Protein AF-A0A841BZZ9-F1 (afdb_monomer)

Structure (mmCIF, N/CA/C/O backbone):
data_AF-A0A841BZZ9-F1
#
_entry.id   AF-A0A841BZZ9-F1
#
loop_
_atom_site.group_PDB
_atom_site.id
_atom_site.type_symbol
_atom_site.label_atom_id
_atom_site.label_alt_id
_atom_site.label_comp_id
_atom_site.label_asym_id
_atom_site.label_entity_id
_atom_site.label_seq_id
_atom_site.pdbx_PDB_ins_code
_atom_site.Cartn_x
_atom_site.Cartn_y
_atom_site.Cartn_z
_atom_site.occupancy
_atom_site.B_iso_or_equiv
_atom_site.auth_seq_id
_atom_site.auth_comp_id
_atom_site.auth_asym_id
_atom_site.auth_atom_id
_atom_site.pdbx_PDB_model_num
ATOM 1 N N . MET A 1 1 ? 35.297 -2.497 -24.095 1.00 44.44 1 MET A N 1
ATOM 2 C CA . MET A 1 1 ? 34.933 -3.808 -24.672 1.00 44.44 1 MET A CA 1
ATOM 3 C C . MET A 1 1 ? 34.790 -4.764 -23.505 1.00 44.44 1 MET A C 1
ATOM 5 O O . MET A 1 1 ? 35.724 -4.841 -22.722 1.00 44.44 1 MET A O 1
ATOM 9 N N . ALA A 1 2 ? 33.608 -5.351 -23.310 1.00 48.94 2 ALA A N 1
ATOM 10 C CA . ALA A 1 2 ? 33.374 -6.330 -22.248 1.00 48.94 2 ALA A CA 1
ATOM 11 C C . ALA A 1 2 ? 34.033 -7.668 -22.626 1.00 48.94 2 ALA A C 1
ATOM 13 O O . ALA A 1 2 ? 34.007 -8.040 -23.800 1.00 48.94 2 ALA A O 1
ATOM 14 N N . ASP A 1 3 ? 34.642 -8.343 -21.650 1.00 53.91 3 ASP A N 1
ATOM 15 C CA . ASP A 1 3 ? 35.370 -9.601 -21.834 1.00 53.91 3 ASP A CA 1
ATOM 16 C C . ASP A 1 3 ? 34.453 -10.702 -22.415 1.00 53.91 3 ASP A C 1
ATOM 18 O O . ASP 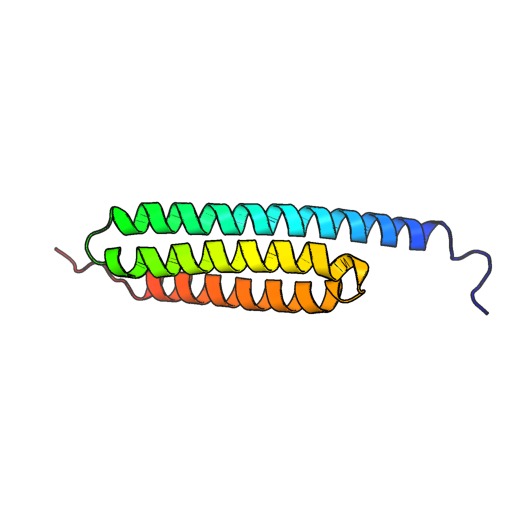A 1 3 ? 33.362 -10.923 -21.873 1.00 53.91 3 ASP A O 1
ATOM 22 N N . PRO A 1 4 ? 34.860 -11.432 -23.479 1.00 55.22 4 PRO A N 1
ATOM 23 C CA . PRO A 1 4 ? 33.996 -12.385 -24.185 1.00 55.22 4 PRO A CA 1
ATOM 24 C C . PRO A 1 4 ? 33.614 -13.641 -23.378 1.00 55.22 4 PRO A C 1
ATOM 26 O O . PRO A 1 4 ? 32.896 -14.494 -23.893 1.00 55.22 4 PRO A O 1
ATOM 29 N N . GLY A 1 5 ? 34.079 -13.769 -22.130 1.00 56.09 5 GLY A N 1
ATOM 30 C CA . GLY A 1 5 ? 33.795 -14.901 -21.241 1.00 56.09 5 GLY A CA 1
ATOM 31 C C . GLY A 1 5 ? 32.835 -14.612 -20.081 1.00 56.09 5 GLY A C 1
ATOM 32 O O . GLY A 1 5 ? 32.404 -15.551 -19.418 1.00 56.09 5 GLY A O 1
ATOM 33 N N . CYS A 1 6 ? 32.471 -13.351 -19.823 1.00 55.78 6 CYS A N 1
ATOM 34 C CA . CYS A 1 6 ? 31.720 -12.983 -18.610 1.00 55.78 6 CYS A CA 1
ATOM 35 C C . CYS A 1 6 ? 30.193 -13.030 -18.754 1.00 55.78 6 CYS A C 1
ATOM 37 O O . CYS A 1 6 ? 29.483 -12.678 -17.818 1.00 55.78 6 CYS A O 1
ATOM 39 N N . THR A 1 7 ? 29.658 -13.452 -19.902 1.00 56.88 7 THR A N 1
ATOM 40 C CA . THR A 1 7 ? 28.252 -13.166 -20.225 1.00 56.88 7 THR A CA 1
ATOM 41 C C . THR A 1 7 ? 27.261 -14.316 -20.036 1.00 56.88 7 THR A C 1
ATOM 43 O O . THR A 1 7 ? 26.058 -14.131 -20.187 1.00 56.88 7 THR A O 1
ATOM 46 N N . GLY A 1 8 ? 27.729 -15.522 -19.705 1.00 54.44 8 GLY A N 1
ATOM 47 C CA . GLY A 1 8 ? 26.860 -16.704 -19.623 1.00 54.44 8 GLY A CA 1
ATOM 48 C C . GLY A 1 8 ? 26.215 -16.906 -18.251 1.00 54.44 8 GLY A C 1
ATOM 49 O O . GLY A 1 8 ? 24.996 -16.981 -18.126 1.00 54.44 8 GLY A O 1
ATOM 50 N N . ALA A 1 9 ? 27.035 -17.003 -17.204 1.00 55.16 9 ALA A N 1
ATOM 51 C CA . ALA A 1 9 ? 26.561 -17.344 -15.863 1.00 55.16 9 ALA A CA 1
ATOM 52 C C . ALA A 1 9 ? 25.951 -16.138 -15.126 1.00 55.16 9 ALA A C 1
ATOM 54 O O . ALA A 1 9 ? 24.905 -16.266 -14.492 1.00 55.16 9 ALA A O 1
ATOM 55 N N . GLU A 1 10 ? 26.560 -14.956 -15.248 1.00 55.81 10 GLU A N 1
ATOM 56 C CA . GLU A 1 10 ? 26.150 -13.752 -14.514 1.00 55.81 10 GLU A CA 1
ATOM 57 C C . GLU A 1 10 ? 24.850 -13.148 -15.063 1.00 55.81 10 GLU A C 1
ATOM 59 O O . GLU A 1 10 ? 23.949 -12.824 -14.289 1.00 55.81 10 GLU A O 1
ATOM 64 N N . GLN A 1 11 ? 24.679 -13.095 -16.391 1.00 54.12 11 GLN A N 1
ATOM 65 C CA . GLN A 1 11 ? 23.400 -12.703 -16.999 1.00 54.12 11 GLN A CA 1
ATOM 66 C C . GLN A 1 11 ? 22.284 -13.697 -16.693 1.00 54.12 11 GLN A C 1
ATOM 68 O O . GLN A 1 11 ? 21.143 -13.277 -16.531 1.00 54.12 11 GLN A O 1
ATOM 73 N N . GLN A 1 12 ? 22.575 -14.996 -16.585 1.00 52.97 12 GLN A N 1
ATOM 74 C CA . GLN A 1 12 ? 21.548 -15.989 -16.275 1.00 52.97 12 GLN A CA 1
ATOM 75 C C . GLN A 1 12 ? 21.104 -15.911 -14.808 1.00 52.97 12 GLN A C 1
ATOM 77 O O . GLN A 1 12 ? 19.904 -16.006 -14.538 1.00 52.97 12 GLN A O 1
ATOM 82 N N . LEU A 1 13 ? 22.023 -15.654 -13.866 1.00 55.16 13 LEU A N 1
ATOM 83 C CA . LEU A 1 13 ? 21.660 -15.337 -12.479 1.00 55.16 13 LEU A CA 1
ATOM 84 C C . LEU A 1 13 ? 20.901 -14.008 -12.378 1.00 55.16 13 LEU A C 1
ATOM 86 O O . LEU A 1 13 ? 19.911 -13.952 -11.654 1.00 55.16 13 LEU A O 1
ATOM 90 N N . ALA A 1 14 ? 21.293 -12.974 -13.128 1.00 56.78 14 ALA A N 1
ATOM 91 C CA . ALA A 1 14 ? 20.578 -11.696 -13.157 1.00 56.78 14 ALA A CA 1
ATOM 92 C C . ALA A 1 14 ? 19.157 -11.834 -13.740 1.00 56.78 14 ALA A C 1
ATOM 94 O O . ALA A 1 14 ? 18.210 -11.279 -13.188 1.00 56.78 14 ALA A O 1
ATOM 95 N N . ASN A 1 15 ? 18.975 -12.641 -14.792 1.00 63.94 15 ASN A N 1
ATOM 96 C CA . ASN A 1 15 ? 17.656 -12.918 -15.372 1.00 63.94 15 ASN A CA 1
ATOM 97 C C . ASN A 1 15 ? 16.779 -13.774 -14.448 1.00 63.94 15 ASN A C 1
ATOM 99 O O . ASN A 1 15 ? 15.564 -13.592 -14.392 1.00 63.94 15 ASN A O 1
ATOM 103 N N . T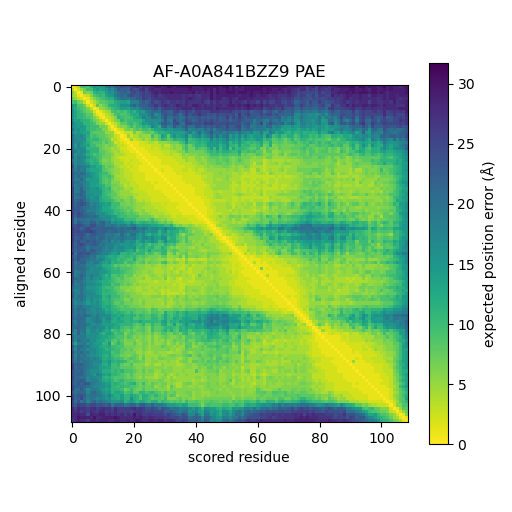HR A 1 16 ? 17.381 -14.722 -13.726 1.00 65.25 16 THR A N 1
ATOM 104 C CA . THR A 1 16 ? 16.651 -15.585 -12.785 1.00 65.25 16 THR A CA 1
ATOM 105 C C . THR A 1 16 ? 16.273 -14.813 -11.523 1.00 65.25 16 THR A C 1
ATOM 107 O O . THR A 1 16 ? 15.132 -14.901 -11.076 1.00 65.25 16 THR A O 1
ATOM 110 N N . GLY A 1 17 ? 17.197 -14.007 -10.993 1.00 67.50 17 GLY A N 1
ATOM 111 C CA . GLY A 1 17 ? 16.958 -13.109 -9.866 1.00 67.50 17 GLY A CA 1
ATOM 112 C C . GLY A 1 17 ? 15.870 -12.087 -10.178 1.00 67.50 17 GLY A C 1
ATOM 113 O O . GLY A 1 17 ? 14.928 -11.967 -9.405 1.00 67.50 17 GLY A O 1
ATOM 114 N N . GLY A 1 18 ? 15.930 -11.442 -11.348 1.00 67.31 18 GLY A N 1
ATOM 115 C CA . GLY A 1 18 ? 14.895 -10.500 -11.788 1.00 67.31 18 GLY A CA 1
ATOM 116 C C . GLY A 1 18 ? 13.518 -11.148 -11.959 1.00 67.31 18 GLY A C 1
ATOM 117 O O . GLY A 1 18 ? 12.511 -10.589 -11.535 1.00 67.31 18 GLY A O 1
ATOM 118 N N . LYS A 1 19 ? 13.450 -12.370 -12.505 1.00 73.19 19 LYS A N 1
ATOM 119 C CA . LYS A 1 19 ? 12.183 -13.116 -12.610 1.00 73.19 19 LYS A CA 1
ATOM 120 C C . LYS A 1 19 ? 11.609 -13.509 -11.252 1.00 73.19 19 LYS A C 1
ATOM 122 O O . LYS A 1 19 ? 10.398 -13.433 -11.059 1.00 73.19 19 LYS A O 1
ATOM 127 N N . PHE A 1 20 ? 12.456 -13.955 -10.330 1.00 76.75 20 PHE A N 1
ATOM 128 C CA . PHE A 1 20 ? 12.025 -14.344 -8.991 1.00 76.75 20 PHE A CA 1
ATOM 129 C C . PHE A 1 20 ? 11.544 -13.136 -8.180 1.00 76.75 20 PHE A C 1
ATOM 131 O O . PHE A 1 20 ? 10.493 -13.208 -7.547 1.00 76.75 20 PHE A O 1
ATOM 138 N N . ASP A 1 21 ? 12.267 -12.020 -8.263 1.00 75.75 21 ASP A N 1
ATOM 139 C CA . ASP A 1 21 ? 11.879 -10.748 -7.655 1.00 75.75 21 ASP A CA 1
ATOM 140 C C . ASP A 1 21 ? 10.528 -10.257 -8.198 1.00 75.75 21 ASP A C 1
ATOM 142 O O . ASP A 1 21 ? 9.608 -9.993 -7.426 1.00 75.75 21 ASP A O 1
ATOM 146 N N . SER A 1 22 ? 10.344 -10.288 -9.522 1.00 74.69 22 SER A N 1
ATOM 147 C CA . SER A 1 22 ? 9.072 -9.948 -10.169 1.00 74.69 22 SER A CA 1
ATOM 148 C C . SER A 1 22 ? 7.914 -10.844 -9.697 1.00 74.69 22 SER A C 1
ATOM 150 O O . SER A 1 22 ? 6.837 -10.347 -9.352 1.00 74.69 22 SER A O 1
ATOM 152 N N . MET A 1 23 ? 8.133 -12.161 -9.580 1.00 80.88 23 MET A N 1
ATOM 153 C CA . MET A 1 23 ? 7.123 -13.087 -9.050 1.00 80.88 23 MET A CA 1
ATOM 154 C C . MET A 1 23 ? 6.754 -12.780 -7.595 1.00 80.88 23 MET A C 1
ATOM 156 O O . MET A 1 23 ? 5.568 -12.741 -7.261 1.00 80.88 23 MET A O 1
ATOM 160 N N . ILE A 1 24 ? 7.745 -12.554 -6.726 1.00 84.25 24 ILE A N 1
ATOM 161 C CA . ILE A 1 24 ? 7.506 -12.215 -5.316 1.00 84.25 24 ILE A CA 1
ATOM 162 C C . ILE A 1 24 ? 6.745 -10.899 -5.207 1.00 84.25 24 ILE A C 1
ATOM 164 O O . ILE A 1 24 ? 5.765 -10.826 -4.462 1.00 84.25 24 ILE A O 1
ATOM 168 N N . THR A 1 25 ? 7.158 -9.884 -5.961 1.00 81.12 25 THR A N 1
ATOM 169 C CA . THR A 1 25 ? 6.502 -8.578 -5.995 1.00 81.12 25 THR A CA 1
ATOM 170 C C . THR A 1 25 ? 5.043 -8.724 -6.419 1.00 81.12 25 THR A C 1
ATOM 172 O O . THR A 1 25 ? 4.150 -8.239 -5.721 1.00 81.12 25 THR A O 1
ATOM 175 N N . MET A 1 26 ? 4.764 -9.484 -7.482 1.00 81.62 26 MET A N 1
ATOM 176 C CA .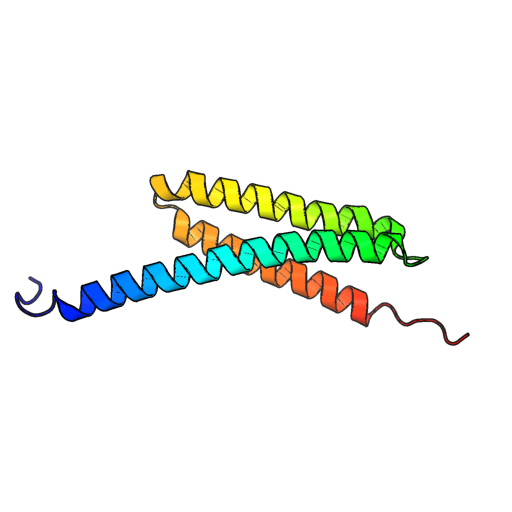 MET A 1 26 ? 3.400 -9.722 -7.958 1.00 81.62 26 MET A CA 1
ATOM 177 C C . MET A 1 26 ? 2.528 -10.422 -6.906 1.00 81.62 26 MET A C 1
ATOM 179 O O . MET A 1 26 ? 1.416 -9.972 -6.616 1.00 81.62 26 MET A O 1
ATOM 183 N N . VAL A 1 27 ? 3.036 -11.489 -6.282 1.00 86.75 27 VAL A N 1
ATOM 184 C CA . VAL A 1 27 ? 2.323 -12.206 -5.212 1.00 86.75 27 VAL A CA 1
ATOM 185 C C . VAL A 1 27 ? 2.088 -11.295 -4.005 1.00 86.75 27 VAL A C 1
ATOM 187 O O . VAL A 1 27 ? 0.980 -11.258 -3.464 1.00 86.75 27 VAL A O 1
ATOM 190 N N . GLY A 1 28 ? 3.097 -10.520 -3.604 1.00 84.44 28 GLY A N 1
ATOM 191 C CA . GLY A 1 28 ? 3.013 -9.573 -2.496 1.00 84.44 28 GLY A CA 1
ATOM 192 C C . GLY A 1 28 ? 1.937 -8.510 -2.712 1.00 84.44 28 GLY A C 1
ATOM 193 O O . GLY A 1 28 ? 1.148 -8.247 -1.804 1.00 84.44 28 GLY A O 1
ATOM 194 N N . ILE A 1 29 ? 1.837 -7.951 -3.921 1.00 82.06 29 ILE A N 1
ATOM 195 C CA . ILE A 1 29 ? 0.811 -6.955 -4.264 1.00 82.06 29 ILE A CA 1
ATOM 196 C C . ILE A 1 29 ? -0.592 -7.565 -4.187 1.00 82.06 29 ILE A C 1
ATOM 198 O O . ILE A 1 29 ? -1.492 -6.967 -3.595 1.00 82.06 29 ILE A O 1
ATOM 202 N N . LEU A 1 30 ? -0.791 -8.767 -4.734 1.00 85.62 30 LEU A N 1
ATOM 203 C CA . LEU A 1 30 ? -2.087 -9.450 -4.677 1.00 85.62 30 LEU A CA 1
ATOM 204 C C . LEU A 1 30 ? -2.515 -9.731 -3.230 1.00 85.62 30 LEU A C 1
ATOM 206 O O . LEU A 1 30 ? -3.661 -9.464 -2.856 1.00 85.62 30 LEU A O 1
ATOM 210 N N . LEU A 1 31 ? -1.586 -10.207 -2.395 1.00 87.88 31 LEU A N 1
ATOM 211 C CA . LEU A 1 31 ? -1.826 -10.418 -0.967 1.00 87.88 31 LEU A CA 1
ATOM 212 C C . LEU A 1 31 ? -2.125 -9.106 -0.237 1.00 87.88 31 LEU A C 1
ATOM 214 O O . LEU A 1 31 ? -3.009 -9.073 0.623 1.00 87.88 31 LEU A O 1
ATOM 218 N N . PHE A 1 32 ? -1.441 -8.017 -0.588 1.00 82.44 32 PHE A N 1
ATOM 219 C CA . PHE A 1 32 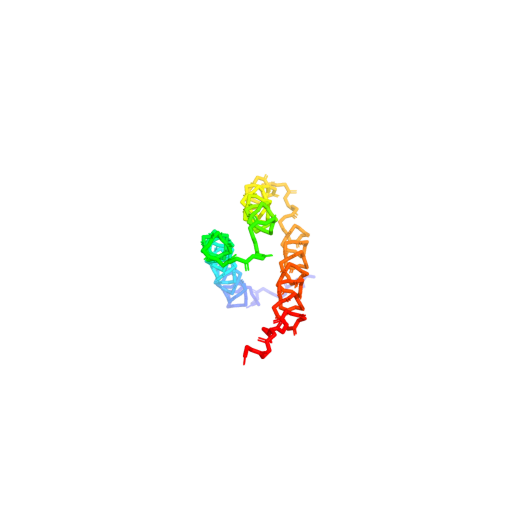? -1.693 -6.698 -0.017 1.00 82.44 32 PHE A CA 1
ATOM 220 C C . PHE A 1 32 ? -3.108 -6.200 -0.341 1.00 82.44 32 PHE A C 1
ATOM 222 O O . PHE A 1 32 ? -3.845 -5.783 0.557 1.00 82.44 32 PHE A O 1
ATOM 229 N N . ILE A 1 33 ? -3.530 -6.322 -1.602 1.00 83.94 33 ILE A N 1
ATOM 230 C CA . ILE A 1 33 ? -4.885 -5.977 -2.047 1.00 83.94 33 ILE A CA 1
ATOM 231 C C . ILE A 1 33 ? -5.921 -6.816 -1.290 1.00 83.94 33 ILE A C 1
ATOM 233 O O . ILE A 1 33 ? -6.862 -6.264 -0.714 1.00 83.94 33 ILE A O 1
ATOM 237 N N . ALA A 1 34 ? -5.733 -8.138 -1.227 1.00 86.56 34 ALA A N 1
ATOM 238 C CA . ALA A 1 34 ? -6.624 -9.030 -0.488 1.00 86.56 34 ALA A CA 1
ATOM 239 C C . ALA A 1 34 ? -6.719 -8.632 0.995 1.00 86.56 34 ALA A C 1
ATOM 241 O O . ALA A 1 34 ? -7.817 -8.527 1.548 1.00 86.56 34 ALA A O 1
ATOM 242 N N . THR A 1 35 ? -5.580 -8.318 1.616 1.00 87.50 35 THR A N 1
ATOM 243 C CA . THR A 1 35 ? -5.502 -7.857 3.007 1.00 87.50 35 THR A CA 1
ATOM 244 C C . THR A 1 35 ? -6.298 -6.571 3.218 1.00 87.50 35 THR A C 1
ATOM 246 O O . THR A 1 35 ? -7.049 -6.483 4.188 1.00 87.50 35 THR A O 1
ATOM 249 N N . ALA A 1 36 ? -6.223 -5.600 2.303 1.00 82.62 36 ALA A N 1
ATOM 250 C CA . ALA A 1 36 ? -6.986 -4.354 2.395 1.00 82.62 36 ALA A CA 1
ATOM 251 C C . ALA A 1 36 ? -8.510 -4.596 2.408 1.00 82.62 36 ALA A C 1
ATOM 253 O O . ALA A 1 36 ? -9.239 -3.985 3.199 1.00 82.62 36 ALA A O 1
ATOM 254 N N . PHE A 1 37 ? -9.004 -5.536 1.595 1.00 82.88 37 PHE A N 1
ATOM 255 C CA . PHE A 1 37 ? -10.420 -5.916 1.586 1.00 82.88 37 PHE A CA 1
ATOM 256 C C . PHE A 1 37 ? -10.837 -6.693 2.838 1.00 82.88 37 PHE A C 1
ATOM 258 O O . PHE A 1 37 ? -11.927 -6.456 3.369 1.00 82.88 37 PHE A O 1
ATOM 265 N N . VAL A 1 38 ? -9.974 -7.578 3.341 1.00 85.38 38 VAL A N 1
ATOM 266 C CA . VAL A 1 38 ? -10.193 -8.286 4.611 1.00 85.38 38 VAL A CA 1
ATOM 267 C C . VAL A 1 38 ? -10.256 -7.290 5.773 1.00 85.38 38 VAL A C 1
ATOM 269 O O . VAL A 1 38 ? -11.192 -7.35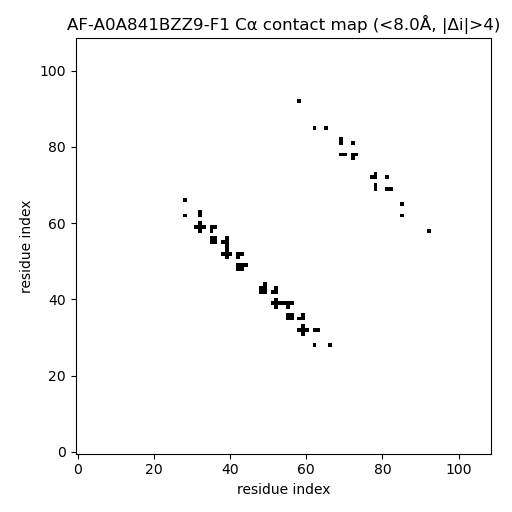0 6.572 1.00 85.38 38 VAL A O 1
ATOM 272 N N . LEU A 1 39 ? -9.349 -6.307 5.820 1.00 80.25 39 LEU A N 1
ATOM 273 C CA . LEU A 1 39 ? -9.369 -5.220 6.803 1.00 80.25 39 LEU A CA 1
ATOM 274 C C . LEU A 1 39 ? -10.650 -4.391 6.703 1.00 80.25 39 LEU A C 1
ATOM 276 O O . LEU A 1 39 ? -11.289 -4.121 7.716 1.00 80.25 39 LEU A O 1
ATOM 280 N N . ALA A 1 40 ? -11.084 -4.038 5.492 1.00 81.25 40 ALA A N 1
ATOM 281 C CA . ALA A 1 40 ? -12.354 -3.347 5.298 1.00 81.25 40 ALA A CA 1
ATOM 282 C C . ALA A 1 40 ? -13.543 -4.179 5.811 1.00 81.25 40 ALA A C 1
ATOM 284 O O . ALA A 1 40 ? -14.473 -3.640 6.413 1.00 81.25 40 ALA A O 1
ATOM 285 N N . ALA A 1 41 ? -13.534 -5.498 5.601 1.00 81.81 41 ALA A N 1
ATOM 286 C CA . ALA A 1 41 ? -14.561 -6.383 6.136 1.00 81.81 41 ALA A CA 1
ATOM 287 C C . ALA A 1 41 ? -14.530 -6.449 7.671 1.00 81.81 41 ALA A C 1
ATOM 289 O O . ALA A 1 41 ? -15.600 -6.424 8.282 1.00 81.81 41 ALA A O 1
ATOM 290 N N . ALA A 1 42 ? -13.342 -6.472 8.277 1.00 82.38 42 ALA A N 1
ATOM 291 C CA . ALA A 1 42 ? -13.160 -6.435 9.725 1.00 82.38 42 ALA A CA 1
ATOM 292 C C . ALA A 1 42 ? -13.641 -5.101 10.329 1.00 82.38 42 ALA A C 1
ATOM 294 O O . ALA A 1 42 ? -14.432 -5.103 11.270 1.00 82.38 42 ALA A O 1
ATOM 295 N N . PHE A 1 43 ? -13.277 -3.964 9.728 1.00 80.25 43 PHE A N 1
ATOM 296 C CA . PHE A 1 43 ? -13.703 -2.631 10.173 1.00 80.25 43 PHE A CA 1
ATOM 297 C C . PHE A 1 43 ? -15.215 -2.404 10.083 1.00 80.25 43 PHE A C 1
ATOM 299 O O . PHE A 1 43 ? -15.762 -1.647 10.882 1.00 80.25 43 PHE A O 1
ATOM 306 N N . ARG A 1 44 ? -15.927 -3.091 9.177 1.00 78.75 44 ARG A N 1
ATOM 307 C CA . ARG A 1 44 ? -17.404 -3.062 9.159 1.00 78.75 44 ARG A CA 1
ATOM 308 C C . ARG A 1 44 ? -18.039 -3.717 10.381 1.00 78.75 44 ARG A C 1
ATOM 310 O O . ARG A 1 44 ? -19.162 -3.356 10.719 1.00 78.75 44 ARG A O 1
ATOM 317 N N . ARG A 1 45 ? -17.371 -4.703 10.984 1.00 78.19 45 ARG A N 1
ATOM 318 C CA . ARG A 1 45 ? -17.893 -5.472 12.124 1.00 78.19 45 ARG A CA 1
ATOM 319 C C . ARG A 1 45 ? -17.576 -4.816 13.471 1.00 78.19 45 ARG A C 1
ATOM 321 O O . ARG A 1 45 ? -18.240 -5.133 14.448 1.00 78.19 45 ARG A O 1
ATOM 328 N N . ALA A 1 46 ? -16.605 -3.901 13.520 1.00 77.25 46 ALA A N 1
ATOM 329 C CA . ALA A 1 46 ? -16.201 -3.204 14.737 1.00 77.25 46 ALA A CA 1
ATOM 330 C C . ALA A 1 46 ? -16.932 -1.846 14.888 1.00 77.25 46 ALA A C 1
ATOM 332 O O . ALA A 1 46 ? -16.759 -0.957 14.041 1.00 77.25 46 ALA A O 1
ATOM 333 N N . PRO A 1 47 ? -17.725 -1.638 15.960 1.00 64.94 47 PRO A N 1
ATOM 334 C CA . PRO A 1 47 ? -18.275 -0.323 16.288 1.00 64.94 47 PRO A CA 1
ATOM 335 C C . PRO A 1 47 ? -17.124 0.684 16.466 1.00 64.94 47 PRO A C 1
ATOM 337 O O . PRO A 1 47 ? -16.125 0.372 17.104 1.00 64.94 47 PRO A O 1
ATOM 340 N N . GLY A 1 48 ? -17.215 1.866 15.848 1.00 72.50 48 GLY A N 1
ATOM 341 C CA . GLY A 1 48 ? -16.151 2.889 15.865 1.00 72.50 48 GLY A CA 1
ATOM 342 C C . GLY A 1 48 ? -15.203 2.889 14.654 1.00 72.50 48 GLY A C 1
ATOM 343 O O . GLY A 1 48 ? -14.586 3.913 14.371 1.00 72.50 48 GLY A O 1
ATOM 344 N N . TRP A 1 49 ? -15.153 1.807 13.865 1.00 73.62 49 TRP A N 1
ATOM 345 C CA . TRP A 1 49 ? -14.279 1.694 12.677 1.00 73.62 49 TRP A CA 1
ATOM 346 C C . TRP A 1 49 ? -15.013 1.793 11.337 1.00 73.62 49 TRP A C 1
ATOM 348 O O . TRP A 1 49 ? -14.402 1.750 10.265 1.00 73.62 49 TRP A O 1
ATOM 358 N N . ARG A 1 50 ? -16.336 1.962 11.371 1.00 72.62 50 ARG A N 1
ATOM 359 C CA . ARG A 1 50 ? -17.192 1.924 10.178 1.00 72.62 50 ARG A CA 1
ATOM 360 C C . ARG A 1 50 ? -16.842 3.010 9.151 1.00 72.62 50 ARG A C 1
ATOM 362 O O . ARG A 1 50 ? -16.883 2.735 7.955 1.00 72.62 50 ARG A O 1
ATOM 369 N N . SER A 1 51 ? -16.424 4.199 9.594 1.00 76.06 51 SER A N 1
ATOM 370 C CA . SER A 1 51 ? -15.949 5.277 8.708 1.00 76.06 51 SER A CA 1
ATOM 371 C C . SER A 1 51 ? -14.648 4.916 7.977 1.00 76.06 51 SER A C 1
ATOM 373 O O . SER A 1 51 ? -14.466 5.290 6.821 1.00 76.06 51 SER A O 1
ATOM 375 N N . TRP A 1 52 ? -13.782 4.104 8.592 1.00 73.19 52 TRP A N 1
ATOM 376 C CA . TRP A 1 52 ? -12.502 3.676 8.016 1.00 73.19 52 TRP A CA 1
ATOM 377 C C . TRP A 1 52 ? -12.634 2.543 6.991 1.00 73.19 52 TRP A C 1
ATOM 379 O O . TRP A 1 52 ? -11.691 2.239 6.261 1.00 73.19 52 TRP A O 1
ATOM 389 N N . THR A 1 53 ? -13.823 1.942 6.880 1.00 77.38 53 THR A N 1
ATOM 390 C CA . THR A 1 53 ? -14.118 0.919 5.864 1.00 77.38 53 THR A CA 1
ATOM 391 C C . THR A 1 53 ? -13.872 1.454 4.451 1.00 77.38 53 THR A C 1
ATOM 393 O O . THR A 1 53 ? -13.313 0.751 3.609 1.00 77.38 53 THR A O 1
ATOM 396 N N . TRP A 1 54 ? -14.271 2.703 4.190 1.00 75.62 54 TRP A N 1
ATOM 397 C CA . TRP A 1 54 ? -14.064 3.346 2.893 1.00 75.62 54 TRP A CA 1
ATOM 398 C C . TRP A 1 54 ? -12.587 3.638 2.625 1.00 75.62 54 TRP A C 1
ATOM 400 O O . TRP A 1 54 ? -12.137 3.434 1.503 1.00 75.62 54 TRP A O 1
ATOM 410 N N . GLY A 1 55 ? -11.818 4.006 3.655 1.00 75.88 55 GLY A N 1
ATOM 411 C CA . GLY A 1 55 ? -10.369 4.197 3.544 1.00 75.88 55 GLY A CA 1
ATOM 412 C C . GLY A 1 55 ? -9.634 2.906 3.179 1.00 75.88 55 GLY A C 1
ATOM 413 O O . GLY A 1 55 ? -8.851 2.890 2.235 1.00 75.88 55 GLY A O 1
ATOM 414 N N . ALA A 1 56 ? -9.942 1.795 3.857 1.00 78.44 56 ALA A N 1
ATOM 415 C CA . ALA A 1 56 ? -9.334 0.496 3.557 1.00 78.44 56 ALA A CA 1
ATOM 416 C C . ALA A 1 56 ? -9.683 -0.011 2.145 1.00 78.44 56 ALA A C 1
ATOM 418 O O . ALA A 1 56 ? -8.813 -0.505 1.430 1.00 78.44 56 ALA A O 1
ATOM 419 N N . ARG A 1 57 ? -10.932 0.188 1.700 1.00 81.31 57 ARG A N 1
ATOM 420 C CA . ARG A 1 57 ? -11.334 -0.095 0.311 1.00 81.31 57 ARG A CA 1
ATOM 421 C C . ARG A 1 57 ? -10.609 0.794 -0.693 1.00 81.31 57 ARG A C 1
ATOM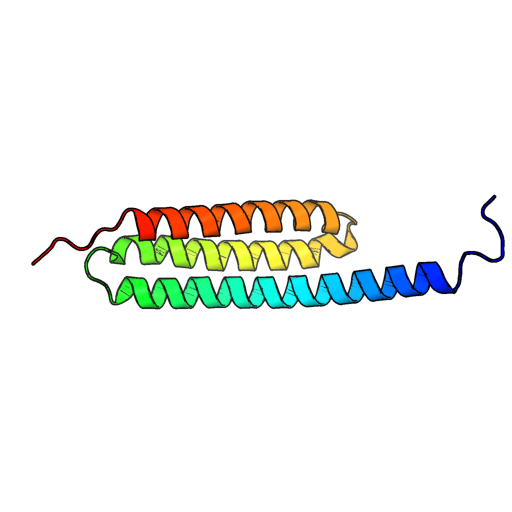 423 O O . ARG A 1 57 ? -10.171 0.290 -1.719 1.00 81.31 57 ARG A O 1
ATOM 430 N N . GLY A 1 58 ? -10.470 2.083 -0.389 1.00 82.25 58 GLY A N 1
ATOM 431 C CA . GLY A 1 58 ? -9.745 3.037 -1.224 1.00 82.25 58 GLY A CA 1
ATOM 432 C C . GLY A 1 58 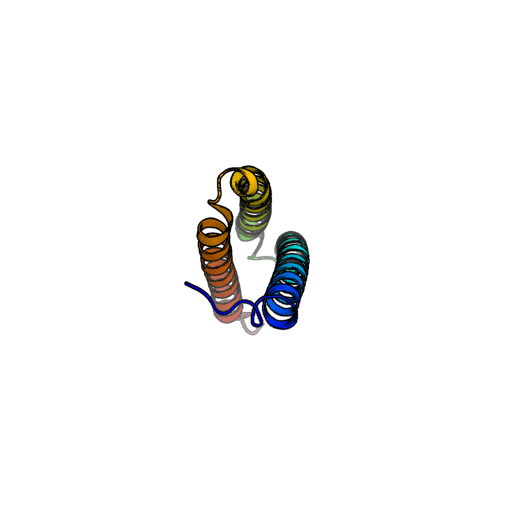? -8.286 2.635 -1.428 1.00 82.25 58 GLY A C 1
ATOM 433 O O . GLY A 1 58 ? -7.810 2.671 -2.555 1.00 82.25 58 GLY A O 1
ATOM 434 N N . VAL A 1 59 ? -7.608 2.161 -0.375 1.00 83.19 59 VAL A N 1
ATOM 435 C CA . VAL A 1 59 ? -6.238 1.632 -0.486 1.00 83.19 59 VAL A CA 1
ATOM 436 C C . VAL A 1 59 ? -6.189 0.401 -1.392 1.00 83.19 59 VAL A C 1
ATOM 438 O O . VAL A 1 59 ? -5.355 0.353 -2.289 1.00 83.19 59 VAL A O 1
ATOM 441 N N . GLY A 1 60 ? -7.100 -0.563 -1.215 1.00 82.19 60 GLY A N 1
ATOM 442 C CA . GLY A 1 60 ? -7.157 -1.756 -2.069 1.00 82.19 60 GLY A CA 1
ATOM 443 C C . GLY A 1 60 ? -7.411 -1.428 -3.546 1.00 82.19 60 GLY A C 1
ATOM 444 O O . GLY A 1 60 ? -6.719 -1.945 -4.418 1.00 82.19 60 GLY A O 1
ATOM 445 N N . ILE A 1 61 ? -8.359 -0.527 -3.829 1.00 86.25 61 ILE A N 1
ATOM 446 C CA . ILE A 1 61 ? -8.662 -0.063 -5.194 1.00 86.25 61 ILE A CA 1
ATOM 447 C C . ILE A 1 61 ? -7.472 0.704 -5.781 1.00 86.25 61 ILE A C 1
ATOM 449 O O . ILE A 1 61 ? -7.090 0.452 -6.919 1.00 86.25 61 ILE A O 1
ATOM 453 N N . GLY A 1 62 ? -6.863 1.607 -5.011 1.00 86.00 62 GLY A N 1
ATOM 454 C CA . GLY A 1 62 ? -5.693 2.370 -5.443 1.00 86.00 62 GLY A CA 1
ATOM 455 C C . GLY A 1 62 ? -4.516 1.467 -5.807 1.00 86.00 62 GLY A C 1
ATOM 456 O O . GLY A 1 62 ? -3.906 1.659 -6.853 1.00 86.00 62 GLY A O 1
ATOM 457 N N . PHE A 1 63 ? -4.254 0.433 -5.003 1.00 83.56 63 PHE A N 1
ATOM 458 C CA . PHE A 1 63 ? -3.224 -0.566 -5.296 1.00 83.56 63 PHE A CA 1
ATOM 459 C C . PHE A 1 63 ? -3.549 -1.429 -6.514 1.00 83.56 63 PHE A C 1
ATOM 461 O O . PHE A 1 63 ? -2.650 -1.737 -7.290 1.00 83.56 63 PHE A O 1
ATOM 468 N N . ALA A 1 64 ? -4.819 -1.779 -6.724 1.00 85.75 64 ALA A N 1
ATOM 469 C CA . ALA A 1 64 ? -5.237 -2.480 -7.934 1.00 85.75 64 ALA A CA 1
ATOM 470 C C . ALA A 1 64 ? -5.017 -1.622 -9.193 1.00 85.75 64 ALA A C 1
ATOM 472 O O . ALA A 1 64 ? -4.489 -2.114 -10.185 1.00 85.75 64 ALA A O 1
ATOM 473 N N . LEU A 1 65 ? -5.361 -0.330 -9.145 1.00 86.62 65 LEU A N 1
ATOM 474 C CA . LEU A 1 65 ? -5.109 0.603 -10.249 1.00 86.62 65 LEU A CA 1
ATOM 475 C C . LEU A 1 65 ? -3.611 0.801 -10.501 1.00 86.62 65 LEU A C 1
ATOM 477 O O . LEU A 1 65 ? -3.182 0.815 -11.651 1.00 86.62 65 LEU A O 1
ATOM 481 N N . LEU A 1 66 ? -2.814 0.912 -9.439 1.00 82.69 66 LEU A N 1
ATOM 482 C CA . LEU A 1 66 ? -1.358 0.989 -9.533 1.00 82.69 66 LEU A CA 1
ATOM 483 C C . LEU A 1 66 ? -0.750 -0.275 -10.151 1.00 82.69 66 LEU A C 1
ATOM 485 O O . LEU A 1 66 ? 0.153 -0.157 -10.969 1.00 82.69 66 LEU A O 1
ATOM 489 N N . LEU A 1 67 ? -1.262 -1.463 -9.814 1.00 83.75 67 LEU A N 1
ATOM 490 C CA . LEU A 1 67 ? -0.838 -2.723 -10.430 1.00 83.75 67 LEU A CA 1
ATOM 491 C C . LEU A 1 67 ? -1.151 -2.746 -11.932 1.00 83.75 67 LEU A C 1
ATOM 493 O O . LEU A 1 67 ? -0.297 -3.119 -12.728 1.00 83.75 67 LEU A O 1
ATOM 497 N N . VAL A 1 68 ? -2.348 -2.310 -12.334 1.00 85.19 68 VAL A N 1
ATOM 498 C CA . VAL A 1 68 ? -2.701 -2.183 -13.760 1.00 85.19 68 VAL A CA 1
ATOM 499 C C . VAL A 1 68 ? -1.773 -1.188 -14.462 1.00 85.19 68 VAL A C 1
ATOM 501 O O . VAL A 1 68 ? -1.287 -1.469 -15.554 1.00 85.19 68 VAL A O 1
ATOM 504 N N . GLY A 1 69 ? -1.486 -0.052 -13.820 1.00 81.94 69 GLY A N 1
ATOM 505 C CA . GLY A 1 69 ? -0.533 0.935 -14.322 1.00 81.94 69 GLY A CA 1
ATOM 506 C C . GLY A 1 69 ? 0.887 0.382 -14.452 1.00 81.94 69 GLY A C 1
ATOM 507 O O . GLY A 1 69 ? 1.558 0.695 -15.427 1.00 81.94 69 GLY A O 1
ATOM 508 N N . LEU A 1 70 ? 1.325 -0.466 -13.516 1.00 80.19 70 LEU A N 1
ATOM 509 C CA . LEU A 1 70 ? 2.631 -1.129 -13.555 1.00 80.19 70 LEU A CA 1
ATOM 510 C C . LEU A 1 70 ? 2.758 -2.030 -14.779 1.00 80.19 70 LEU A C 1
ATOM 512 O O . LEU A 1 70 ? 3.716 -1.891 -15.530 1.00 80.19 70 LEU A O 1
ATOM 516 N N . ILE A 1 71 ? 1.757 -2.881 -15.004 1.00 81.19 71 ILE A N 1
ATOM 517 C CA . ILE A 1 71 ? 1.715 -3.788 -16.155 1.00 81.19 71 ILE A CA 1
ATOM 518 C C . ILE A 1 71 ? 1.704 -2.984 -17.463 1.00 81.19 71 ILE A C 1
ATOM 520 O O . ILE A 1 71 ? 2.444 -3.292 -18.387 1.00 81.19 71 ILE A O 1
ATOM 524 N N . ALA A 1 72 ? 0.918 -1.906 -17.536 1.00 81.44 72 ALA A N 1
ATOM 525 C CA . ALA A 1 72 ? 0.860 -1.056 -18.726 1.00 81.44 72 ALA A CA 1
ATOM 526 C C . ALA A 1 72 ? 2.147 -0.240 -18.973 1.00 81.44 72 ALA A C 1
ATOM 528 O O . ALA A 1 72 ? 2.423 0.151 -20.105 1.00 81.44 72 ALA A O 1
ATOM 529 N N . ALA A 1 73 ? 2.918 0.061 -17.924 1.00 80.12 73 ALA A N 1
ATOM 530 C CA . ALA A 1 73 ? 4.152 0.846 -17.998 1.00 80.12 73 ALA A CA 1
ATOM 531 C C . ALA A 1 73 ? 5.408 -0.010 -18.237 1.00 80.12 73 ALA A C 1
ATOM 533 O O . ALA A 1 73 ? 6.482 0.546 -18.495 1.00 80.12 73 ALA A O 1
ATOM 534 N N . GLU A 1 74 ? 5.281 -1.338 -18.156 1.00 73.25 74 GLU A N 1
ATOM 535 C CA . GLU A 1 74 ? 6.365 -2.291 -18.402 1.00 73.25 74 GLU A CA 1
ATOM 536 C C . GLU A 1 74 ? 6.893 -2.150 -19.840 1.00 73.25 74 GLU A C 1
ATOM 538 O O . GLU A 1 74 ? 8.097 -1.986 -20.043 1.00 73.25 74 GLU A O 1
ATOM 543 N N . ASP A 1 75 ? 5.987 -2.027 -20.816 1.00 69.62 75 ASP A N 1
ATOM 544 C CA . ASP A 1 75 ? 6.313 -1.813 -22.235 1.00 69.62 75 ASP A CA 1
ATOM 545 C C . ASP A 1 75 ? 7.018 -0.469 -22.513 1.00 69.62 75 ASP A C 1
ATOM 547 O O . ASP A 1 75 ? 7.695 -0.304 -23.528 1.00 69.62 75 ASP A O 1
ATOM 551 N N . ALA A 1 76 ? 6.888 0.505 -21.607 1.00 74.56 76 ALA A N 1
ATOM 552 C CA . ALA A 1 76 ? 7.457 1.846 -21.744 1.00 74.56 76 ALA A CA 1
ATOM 553 C C . ALA A 1 76 ? 8.814 2.018 -21.029 1.00 74.56 76 ALA A C 1
ATOM 555 O O . ALA A 1 76 ? 9.351 3.127 -20.996 1.00 74.56 76 ALA A O 1
ATOM 556 N N . GLY A 1 77 ? 9.367 0.958 -20.420 1.00 74.38 77 GLY A N 1
ATOM 557 C CA . GLY A 1 77 ? 10.633 1.016 -19.673 1.00 74.38 77 GLY A CA 1
ATOM 558 C C . GLY A 1 77 ? 10.555 1.788 -18.347 1.00 74.38 77 GLY A C 1
ATOM 559 O O . GLY A 1 77 ? 11.581 2.111 -17.751 1.00 74.38 77 GLY A O 1
ATOM 560 N N . LEU A 1 78 ? 9.342 2.086 -17.870 1.00 73.81 78 LEU A N 1
ATOM 561 C CA . LEU A 1 78 ? 9.076 2.846 -16.640 1.00 73.81 78 LEU A CA 1
ATOM 562 C C . LEU A 1 78 ? 8.849 1.946 -15.411 1.00 73.81 78 LEU A C 1
ATOM 564 O O . LEU A 1 78 ? 8.664 2.464 -14.307 1.00 73.81 78 LEU A O 1
ATOM 568 N N . GLY A 1 79 ? 8.891 0.619 -15.588 1.00 74.75 79 GLY A N 1
ATOM 569 C CA . GLY A 1 79 ? 8.587 -0.378 -14.554 1.00 74.75 79 GLY A CA 1
ATOM 570 C C . GLY A 1 79 ? 9.314 -0.126 -13.230 1.00 74.75 79 GLY A C 1
ATOM 571 O O . GLY A 1 79 ? 8.665 0.055 -12.204 1.00 74.75 79 GLY A O 1
ATOM 572 N N . GLY A 1 80 ? 10.640 0.044 -13.261 1.00 75.69 80 GLY A N 1
ATOM 573 C CA . GLY A 1 80 ? 11.440 0.197 -12.038 1.00 75.69 80 GLY A CA 1
ATOM 574 C C . GLY A 1 80 ? 11.144 1.459 -11.211 1.00 75.69 80 GLY A C 1
ATOM 575 O O . GLY A 1 80 ? 11.263 1.449 -9.983 1.00 75.69 80 GLY A O 1
ATOM 576 N N . LEU A 1 81 ? 10.741 2.569 -11.843 1.00 79.94 81 LEU A N 1
ATOM 577 C CA . LEU A 1 81 ? 10.345 3.780 -11.109 1.00 79.94 81 LEU A CA 1
ATOM 578 C C . LEU A 1 81 ? 8.963 3.599 -10.471 1.00 79.94 81 LEU A C 1
ATOM 580 O O . LEU A 1 81 ? 8.743 4.017 -9.331 1.00 79.94 81 LEU A O 1
ATOM 584 N N . LEU A 1 82 ? 8.054 2.940 -11.188 1.00 78.81 82 LEU A N 1
ATOM 585 C CA . LEU A 1 82 ? 6.722 2.645 -10.687 1.00 78.81 82 LEU A CA 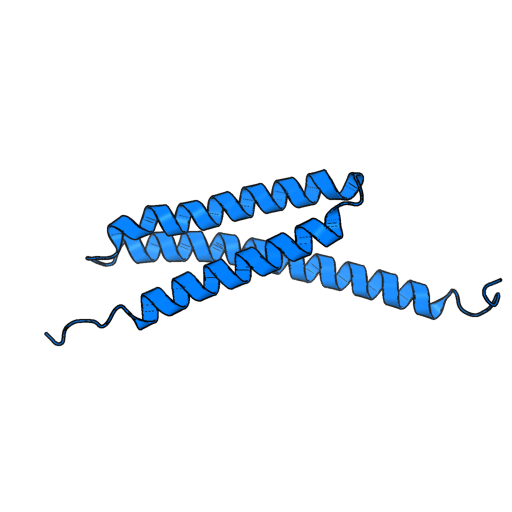1
ATOM 586 C C . LEU A 1 82 ? 6.760 1.620 -9.543 1.00 78.81 82 LEU A C 1
ATOM 588 O O . LEU A 1 82 ? 6.052 1.806 -8.557 1.00 78.81 82 LEU A O 1
ATOM 592 N N . GLU A 1 83 ? 7.636 0.613 -9.606 1.00 77.69 83 GLU A N 1
ATOM 593 C CA . GLU A 1 83 ? 7.873 -0.341 -8.512 1.00 77.69 83 GLU A CA 1
ATOM 594 C C . GLU A 1 83 ? 8.321 0.365 -7.232 1.00 77.69 83 GLU A C 1
ATOM 596 O O . GLU A 1 83 ? 7.811 0.085 -6.147 1.00 77.69 83 GLU A O 1
ATOM 601 N N . ARG A 1 84 ? 9.223 1.347 -7.341 1.00 83.75 84 ARG A N 1
ATOM 602 C CA . ARG A 1 84 ? 9.664 2.147 -6.188 1.00 83.75 84 ARG A CA 1
ATOM 603 C C . ARG A 1 84 ? 8.528 2.974 -5.590 1.00 83.75 84 ARG A C 1
ATOM 605 O O . ARG A 1 84 ? 8.397 3.031 -4.367 1.00 83.75 84 ARG A O 1
ATOM 612 N N . LEU A 1 85 ? 7.700 3.598 -6.429 1.00 83.12 85 LEU A N 1
ATOM 613 C CA . LEU A 1 85 ? 6.517 4.340 -5.979 1.00 83.12 85 LEU A CA 1
ATOM 614 C C . LEU A 1 85 ? 5.491 3.416 -5.313 1.00 83.12 85 LEU A C 1
ATOM 616 O O . LEU A 1 85 ? 4.903 3.767 -4.286 1.00 83.12 85 LEU A O 1
ATOM 620 N N . LEU A 1 86 ? 5.307 2.220 -5.862 1.00 81.31 86 LEU A N 1
ATOM 621 C CA . LEU A 1 86 ? 4.431 1.197 -5.314 1.00 81.31 86 LEU A CA 1
ATOM 622 C C . LEU A 1 86 ? 4.920 0.723 -3.941 1.00 81.31 86 LEU A C 1
ATOM 624 O O . LEU A 1 86 ? 4.149 0.701 -2.984 1.00 81.31 86 LEU A O 1
ATOM 628 N N . ALA A 1 87 ? 6.212 0.423 -3.815 1.00 81.94 87 ALA A N 1
ATOM 629 C C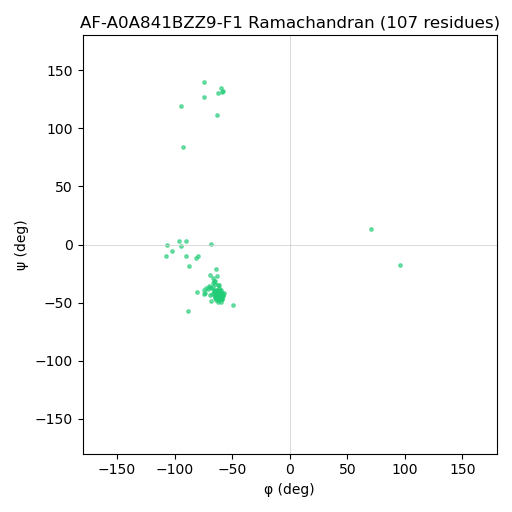A . ALA A 1 87 ? 6.820 0.015 -2.555 1.00 81.94 87 ALA A CA 1
ATOM 630 C C . ALA A 1 87 ? 6.713 1.118 -1.487 1.00 81.94 87 ALA A C 1
ATOM 632 O O . ALA A 1 87 ? 6.293 0.853 -0.358 1.00 81.94 87 ALA A O 1
ATOM 633 N N . ALA A 1 88 ? 7.023 2.369 -1.843 1.00 85.75 88 ALA A N 1
ATOM 634 C CA . ALA A 1 88 ? 6.944 3.503 -0.922 1.00 85.75 88 ALA A CA 1
ATOM 635 C C . ALA A 1 88 ? 5.503 3.784 -0.464 1.00 85.75 88 ALA A C 1
ATOM 637 O O . ALA A 1 88 ? 5.252 3.971 0.730 1.00 85.75 88 ALA A O 1
ATOM 638 N N . SER A 1 89 ? 4.541 3.773 -1.391 1.00 83.00 89 SER A N 1
ATOM 639 C CA . SER A 1 89 ? 3.122 3.953 -1.061 1.00 83.00 89 SER A CA 1
ATOM 640 C C . SER A 1 89 ? 2.569 2.790 -0.233 1.00 83.00 89 SER A C 1
ATOM 642 O O . SER A 1 89 ? 1.754 3.012 0.664 1.00 83.00 89 SER A O 1
ATOM 644 N N . GLY A 1 90 ? 3.060 1.569 -0.459 1.00 81.06 90 GLY A N 1
ATOM 645 C CA . GLY A 1 90 ? 2.667 0.375 0.289 1.00 81.06 90 GLY A CA 1
ATOM 646 C C . GLY A 1 90 ? 3.151 0.448 1.726 1.00 81.06 90 GLY A C 1
ATOM 647 O O . GLY A 1 90 ? 2.359 0.302 2.657 1.00 81.06 90 GLY A O 1
ATOM 648 N N . ALA A 1 91 ? 4.428 0.784 1.917 1.00 86.06 91 ALA A N 1
ATOM 649 C CA . ALA A 1 91 ? 5.006 1.014 3.236 1.00 86.06 91 ALA A CA 1
ATOM 650 C C . ALA A 1 91 ? 4.269 2.130 3.996 1.00 86.06 91 ALA A C 1
ATOM 652 O O . ALA A 1 91 ? 3.937 1.962 5.172 1.00 86.06 91 ALA A O 1
ATOM 653 N N . ALA A 1 92 ? 3.946 3.238 3.322 1.00 85.56 92 ALA A N 1
ATOM 654 C CA . ALA A 1 92 ? 3.174 4.327 3.913 1.00 85.56 92 ALA A CA 1
ATOM 655 C C . ALA A 1 92 ? 1.766 3.873 4.335 1.00 85.56 92 ALA A C 1
ATOM 657 O O . ALA A 1 92 ? 1.334 4.163 5.452 1.00 85.56 92 ALA A O 1
ATOM 658 N N . ALA A 1 93 ? 1.064 3.118 3.485 1.00 79.81 93 ALA A N 1
ATOM 659 C CA . ALA A 1 93 ? -0.257 2.585 3.803 1.00 79.81 93 ALA A CA 1
ATOM 660 C C . ALA A 1 93 ? -0.213 1.643 5.019 1.00 79.81 93 ALA A C 1
ATOM 662 O O . ALA A 1 93 ? -1.020 1.793 5.939 1.00 79.81 93 ALA A O 1
ATOM 663 N N . ILE A 1 94 ? 0.762 0.727 5.071 1.00 83.38 94 ILE A N 1
ATOM 664 C CA . ILE A 1 94 ? 0.972 -0.172 6.217 1.00 83.38 94 ILE A CA 1
ATOM 665 C C . ILE A 1 94 ? 1.234 0.634 7.491 1.00 83.38 94 ILE A C 1
ATOM 667 O O . ILE A 1 94 ? 0.599 0.377 8.513 1.00 83.38 94 ILE A O 1
ATOM 671 N N . ALA A 1 95 ? 2.115 1.637 7.437 1.00 86.50 95 ALA A N 1
ATOM 672 C CA . ALA A 1 95 ? 2.433 2.480 8.585 1.00 86.50 95 ALA A CA 1
ATOM 673 C C . ALA A 1 95 ? 1.199 3.229 9.110 1.00 86.50 95 ALA A C 1
ATOM 675 O O . ALA A 1 95 ? 0.971 3.273 10.319 1.00 86.50 95 ALA A O 1
ATOM 676 N N . VAL A 1 96 ? 0.362 3.767 8.217 1.00 84.81 96 VAL A N 1
ATOM 677 C CA . VAL A 1 96 ? -0.895 4.432 8.592 1.00 84.81 96 VAL A CA 1
ATOM 678 C C . VAL A 1 96 ? -1.847 3.457 9.286 1.00 84.81 96 VAL A C 1
ATOM 680 O O . VAL A 1 96 ? -2.396 3.794 10.339 1.00 84.81 96 VAL A O 1
ATOM 683 N N . PHE A 1 97 ? -2.021 2.242 8.752 1.00 78.81 97 PHE A N 1
ATOM 684 C CA . PHE A 1 97 ? -2.858 1.226 9.396 1.00 78.81 97 PHE A CA 1
ATOM 685 C C . PHE A 1 97 ? -2.302 0.806 10.761 1.00 78.81 97 PHE A C 1
ATOM 687 O O . PHE A 1 97 ? -3.053 0.785 11.737 1.00 78.81 97 PHE A O 1
ATOM 694 N N . ALA A 1 98 ? -0.997 0.545 10.857 1.00 84.25 98 ALA A N 1
ATOM 695 C CA . ALA A 1 98 ? -0.334 0.150 12.096 1.00 84.25 98 ALA A CA 1
ATOM 696 C C . ALA A 1 98 ? -0.454 1.234 13.178 1.00 84.25 98 ALA A C 1
ATOM 698 O O . ALA A 1 98 ? -0.883 0.953 14.298 1.00 84.25 98 ALA A O 1
ATOM 699 N N . LEU A 1 99 ? -0.164 2.494 12.831 1.00 85.62 99 LEU A N 1
ATOM 700 C CA . LEU A 1 99 ? -0.331 3.634 13.733 1.00 85.62 99 LEU A CA 1
ATOM 701 C C . LEU A 1 99 ? -1.776 3.778 14.190 1.00 85.62 99 LEU A C 1
ATOM 703 O O . LEU A 1 99 ? -2.024 4.103 15.353 1.00 85.62 99 LEU A O 1
ATOM 707 N N . ARG A 1 100 ? -2.744 3.554 13.297 1.00 79.62 100 ARG A N 1
ATOM 708 C CA . ARG A 1 100 ? -4.141 3.706 13.678 1.00 79.62 100 ARG A CA 1
ATOM 709 C C . ARG A 1 100 ? -4.590 2.623 14.649 1.00 79.62 100 ARG A C 1
ATOM 711 O O . ARG A 1 100 ? -5.241 2.969 15.631 1.00 79.62 100 ARG A O 1
ATOM 718 N N . ILE A 1 101 ? -4.211 1.370 14.403 1.00 80.62 101 ILE A N 1
ATOM 719 C CA . ILE A 1 101 ? -4.465 0.248 15.314 1.00 80.62 101 ILE A CA 1
ATOM 720 C C . ILE A 1 101 ? -3.813 0.525 16.675 1.00 80.62 101 ILE A C 1
ATOM 722 O O . ILE A 1 101 ? -4.495 0.457 17.690 1.00 80.62 101 ILE A O 1
ATOM 726 N N . ALA A 1 102 ? -2.549 0.959 16.704 1.00 83.06 102 ALA A N 1
ATOM 727 C CA . ALA A 1 102 ? -1.842 1.278 17.948 1.00 83.06 102 ALA A CA 1
ATOM 728 C C . ALA A 1 102 ? -2.478 2.440 18.737 1.00 83.06 102 ALA A C 1
ATOM 730 O O . ALA A 1 102 ? -2.476 2.446 19.967 1.00 83.06 102 ALA A O 1
ATOM 731 N N . ARG A 1 103 ? -3.034 3.439 18.038 1.00 80.75 103 ARG A N 1
ATOM 732 C CA . ARG A 1 103 ? -3.722 4.588 18.655 1.00 80.75 103 ARG A CA 1
ATOM 733 C C . ARG A 1 103 ? -5.159 4.292 19.067 1.00 80.75 103 ARG A C 1
ATOM 735 O O . ARG A 1 103 ? -5.775 5.126 19.726 1.00 80.75 103 ARG A O 1
ATOM 742 N N . HIS A 1 104 ? -5.728 3.171 18.647 1.00 71.38 104 HIS A N 1
ATOM 743 C CA . HIS A 1 104 ? -7.073 2.790 19.035 1.00 71.38 104 HIS A CA 1
ATOM 744 C C . HIS A 1 104 ? -6.995 1.909 20.281 1.00 71.38 104 HIS A C 1
ATOM 746 O O . HIS A 1 104 ? -6.952 0.685 20.203 1.00 71.38 104 HIS A O 1
ATOM 752 N N . ARG A 1 105 ? -6.920 2.554 21.449 1.00 67.56 105 ARG A N 1
ATOM 753 C CA . ARG A 1 105 ? -7.058 1.849 22.723 1.00 67.56 105 ARG A CA 1
ATOM 754 C C . ARG A 1 105 ? -8.537 1.509 22.923 1.00 67.56 105 ARG A C 1
ATOM 756 O O . ARG A 1 105 ? -9.351 2.426 22.821 1.00 67.56 105 ARG A O 1
ATOM 763 N N . PRO A 1 106 ? -8.898 0.244 23.186 1.00 59.28 106 PRO A N 1
ATOM 764 C CA . PRO A 1 106 ? -10.221 -0.046 23.713 1.00 59.28 106 PRO A CA 1
ATOM 765 C C . PRO A 1 106 ? -10.336 0.653 25.072 1.00 59.28 106 PRO A C 1
ATOM 767 O O . PRO A 1 106 ? -9.412 0.566 25.885 1.00 59.28 106 PRO A O 1
ATOM 770 N N . GLU A 1 107 ? -11.415 1.405 25.293 1.00 56.38 107 GLU A N 1
ATOM 771 C CA . GLU A 1 107 ? -11.701 1.905 26.638 1.00 56.38 107 GLU A CA 1
ATOM 772 C C . GLU A 1 107 ? -11.860 0.696 27.575 1.00 56.38 107 GLU A C 1
ATOM 774 O O . GLU A 1 107 ? -12.493 -0.288 27.174 1.00 56.38 107 GLU A O 1
ATOM 779 N N . PRO A 1 108 ? -11.250 0.707 28.775 1.00 52.09 108 PRO A N 1
ATOM 780 C CA . PRO A 1 108 ? -11.540 -0.306 29.776 1.00 52.09 108 PRO A CA 1
ATOM 781 C C . PRO A 1 108 ? -13.013 -0.156 30.167 1.00 52.09 108 PRO A C 1
ATOM 783 O O . PRO A 1 108 ? -13.402 0.873 30.719 1.00 52.09 108 PRO A O 1
ATOM 786 N N . GLY A 1 109 ? -13.819 -1.146 29.782 1.00 50.66 109 GLY A N 1
ATOM 787 C CA . GLY A 1 109 ? -15.197 -1.297 30.250 1.00 50.66 109 GLY A CA 1
ATOM 788 C C . GLY A 1 109 ? -15.261 -1.707 31.711 1.00 50.66 109 GLY A C 1
ATOM 789 O O . GLY A 1 109 ? -14.268 -2.293 32.203 1.00 50.66 109 GLY A O 1
#

Foldseek 3Di:
DDDPPPCDPVVVCVVVVVVVVVVVLVVVLVVLLVVLQVVLVVLCVDPPSPVCSVVSNVLSVVSVVLVVVLVVCVVVVCNVVSSVVSVVVSVVVVVVVVVVVVPDDDDDD

Organism: NCBI:txid643052

Mean predicted aligned error: 10.65 Å

Radius of gyration: 19.57 Å; Cα contacts (8 Å, |Δi|>4): 44; chains: 1; bounding box: 54×23×55 Å

Secondary structure (DSSP, 8-state):
---TTSSSHHHHHHHHHHHHHHHHHHHHHHHHHHHHHHHHHHHHHSTT-TTHHHHHHHHHHHHHHHHHHHHHHHTTT-HHHHHHHHHHHHHHHHHHHHHHHHH-PPP--

Solvent-accessible surface area (backbone atoms only — not comparable to full-atom values): 6073 Å² total; per-residue (Å²): 133,82,69,95,79,67,67,64,68,56,51,49,50,52,53,50,50,51,50,50,50,51,50,50,53,53,52,51,51,54,52,49,34,52,47,24,48,52,48,21,57,50,24,62,74,39,90,92,32,53,78,52,21,58,54,30,41,48,52,22,51,50,51,53,52,50,50,53,50,39,63,66,28,45,88,71,74,44,34,73,64,47,51,51,52,49,52,53,51,48,54,52,51,51,49,54,53,52,53,50,56,71,70,57,68,79,77,88,126

Sequence (109 aa):
MADPGCTGAEQQLANTGGKFDSMITMVGILLFIATAFVLAAAFRRAPGWRSWTWGARGVGIGFALLLVGLIAAEDAGLGGLLERLLAASGAAAIAVFALRIARHRPEPG

pLDDT: mean 75.49, std 10.86, range [44.44, 87.88]